Protein AF-A0A9E3Y3C5-F1 (afdb_monomer)

Solvent-accessible surface area (backbone atoms only — not comparable to full-atom values): 9220 Å² total; per-residue (Å²): 137,82,83,75,80,79,71,78,81,72,60,91,89,68,58,63,70,60,53,52,52,41,51,52,17,50,52,31,43,48,49,48,58,62,47,53,83,74,45,99,60,84,79,48,73,68,41,65,60,24,53,67,48,16,54,52,52,33,54,52,49,51,50,52,52,48,41,54,76,44,43,48,98,53,49,41,60,72,70,62,36,50,56,51,42,50,53,45,42,55,52,18,51,52,36,29,53,54,28,53,59,53,54,74,72,66,59,97,57,84,55,61,43,36,62,49,18,53,51,49,50,67,44,50,84,55,52,64,48,54,70,68,59,53,50,48,53,50,54,48,45,69,56,46,48,63,52,48,52,53,53,48,43,71,79,39,68,84,73,75,125

Radius of gyration: 19.32 Å; Cα contacts (8 Å, |Δi|>4): 92; chains: 1; bounding box: 44×46×49 Å

Secondary structure (DSSP, 8-state):
---------PPTT--HHHHHHHHHHHHHHHHHHHHTTT--S---HHHHHHTTHHHHHHHHHHHHHHHHHTTTTS---HHHHHHHHHHHHHHHHHHHHHHHHHHTTT-SS--HHHHHHHHHHHHGGGTTS-HHHHHHHHHHHHHHHHHHHHHHHHH-GGG--

Mean predicted aligned error: 8.59 Å

Nearest PDB structures (foldseek):
  8e0m-assembly4_K  TM=4.004E-01  e=8.425E+00  synthetic construct

Sequence (161 aa):
MAVRHLRPKIPTGRIVGIDMARTLALVGMMGTHLYRPLYDGEASLAHQLAAGRASALFAVLAGVSLAIITGGSRPVGGAELRARSVGIFVRSVLLYAIGVGLTHVGTPVAVVLQTYAVAMVLMIPFLGWRPRNLAILAGTWVVAGPLLTVWVSTWWPTWTV

Structure (mmCIF, N/CA/C/O backbone):
data_AF-A0A9E3Y3C5-F1
#
_entry.id   AF-A0A9E3Y3C5-F1
#
loop_
_atom_site.group_PDB
_atom_site.id
_atom_site.type_symbol
_atom_site.label_atom_id
_atom_site.label_alt_id
_atom_site.label_comp_id
_atom_site.label_asym_id
_atom_site.label_entity_id
_atom_site.label_seq_id
_atom_site.pdbx_PDB_ins_code
_atom_site.Cartn_x
_atom_site.Cartn_y
_atom_site.Cartn_z
_atom_site.occupancy
_atom_site.B_iso_or_equiv
_atom_site.auth_seq_id
_atom_site.auth_comp_id
_atom_site.auth_asym_id
_atom_site.auth_atom_id
_atom_site.pdbx_PDB_model_num
ATOM 1 N N . MET A 1 1 ? 26.568 -34.823 23.486 1.00 50.03 1 MET A N 1
ATOM 2 C CA . MET A 1 1 ? 26.590 -33.605 22.646 1.00 50.03 1 MET A CA 1
ATOM 3 C C . MET A 1 1 ? 25.184 -33.397 22.085 1.00 50.03 1 MET A C 1
ATOM 5 O O . MET A 1 1 ? 24.833 -34.004 21.087 1.00 50.03 1 MET A O 1
ATOM 9 N N . ALA A 1 2 ? 24.324 -32.673 22.807 1.00 58.41 2 ALA A N 1
ATOM 10 C CA . ALA A 1 2 ? 22.914 -32.513 22.445 1.00 58.41 2 ALA A CA 1
ATOM 11 C C . ALA A 1 2 ? 22.744 -31.289 21.537 1.00 58.41 2 ALA A C 1
ATOM 13 O O . ALA A 1 2 ? 22.978 -30.158 21.966 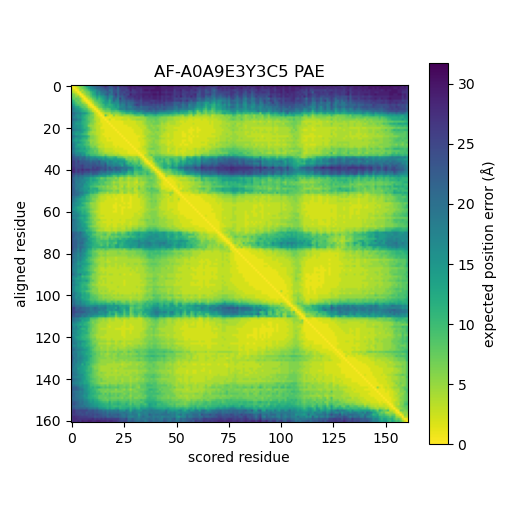1.00 58.41 2 ALA A O 1
ATOM 14 N N . VAL A 1 3 ? 22.346 -31.511 20.284 1.00 59.66 3 VAL A N 1
ATOM 15 C CA . VAL A 1 3 ? 21.994 -30.439 19.348 1.00 59.66 3 VAL A CA 1
ATOM 16 C C . VAL A 1 3 ? 20.689 -29.817 19.837 1.00 59.66 3 VAL A C 1
ATOM 18 O O . VAL A 1 3 ? 19.596 -30.321 19.591 1.00 59.66 3 VAL A O 1
ATOM 21 N N . ARG A 1 4 ? 20.793 -28.727 20.600 1.00 70.75 4 ARG A N 1
ATOM 22 C CA . ARG A 1 4 ? 19.638 -27.927 21.005 1.00 70.75 4 ARG A CA 1
ATOM 23 C C . ARG A 1 4 ? 19.065 -27.293 19.744 1.00 70.75 4 ARG A C 1
ATOM 25 O O . ARG A 1 4 ? 19.591 -26.296 19.259 1.00 70.75 4 ARG A O 1
ATOM 32 N N . HIS A 1 5 ? 18.003 -27.882 19.202 1.00 62.53 5 HIS A N 1
ATOM 33 C CA . HIS A 1 5 ? 17.223 -27.283 18.128 1.00 62.53 5 HIS A CA 1
ATOM 34 C C . HIS A 1 5 ? 16.707 -25.921 18.603 1.00 62.53 5 HIS A C 1
ATOM 36 O O . HIS A 1 5 ? 15.723 -25.830 19.340 1.00 62.53 5 HIS A O 1
ATOM 42 N N . LEU A 1 6 ? 17.400 -24.852 18.210 1.00 66.12 6 LEU A N 1
ATOM 43 C CA . LEU A 1 6 ? 16.954 -23.480 18.396 1.00 66.12 6 LEU A CA 1
ATOM 44 C C . LEU A 1 6 ? 15.763 -23.271 17.466 1.00 66.12 6 LEU A C 1
ATOM 46 O O . LEU A 1 6 ? 15.908 -22.802 16.341 1.00 66.12 6 LEU A O 1
ATOM 50 N N . ARG A 1 7 ? 14.570 -23.668 17.916 1.00 69.06 7 ARG A N 1
ATOM 51 C CA . ARG A 1 7 ? 13.340 -23.251 17.251 1.00 69.06 7 ARG A CA 1
ATOM 52 C C . ARG A 1 7 ? 13.285 -21.726 17.370 1.00 69.06 7 ARG A C 1
ATOM 54 O O . ARG A 1 7 ? 13.259 -21.230 18.501 1.00 69.06 7 ARG A O 1
ATOM 61 N N . PRO A 1 8 ? 13.310 -20.975 16.258 1.00 63.47 8 PRO A N 1
ATOM 62 C CA . PRO A 1 8 ? 13.200 -19.529 16.327 1.00 63.47 8 PRO A CA 1
ATOM 63 C C . PRO A 1 8 ? 11.894 -19.182 17.049 1.00 63.47 8 PRO A C 1
ATOM 65 O O . PRO A 1 8 ? 10.827 -19.676 16.679 1.00 63.47 8 PRO A O 1
ATOM 68 N N . LYS A 1 9 ? 11.972 -18.366 18.109 1.00 62.97 9 LYS A N 1
ATOM 69 C CA . LYS A 1 9 ? 10.779 -17.803 18.752 1.00 62.97 9 LYS A CA 1
ATOM 70 C C . LYS A 1 9 ? 10.120 -16.875 17.737 1.00 62.97 9 LYS A C 1
ATOM 72 O O . LYS A 1 9 ? 10.580 -15.757 17.528 1.00 62.97 9 LYS A O 1
ATOM 77 N N . ILE A 1 10 ? 9.072 -17.357 17.078 1.00 61.50 10 ILE A N 1
ATOM 78 C CA . ILE A 1 10 ? 8.229 -16.530 16.218 1.00 61.50 10 ILE A CA 1
ATOM 79 C C . ILE A 1 10 ? 7.501 -15.550 17.150 1.00 61.50 10 ILE A C 1
ATOM 81 O O . ILE A 1 10 ? 6.808 -16.013 18.059 1.00 61.50 10 ILE A O 1
ATOM 85 N N . PRO A 1 11 ? 7.668 -14.225 16.983 1.00 61.66 11 PRO A N 1
ATOM 86 C CA . PRO A 1 11 ? 6.942 -13.249 17.785 1.00 61.66 11 PRO A CA 1
ATOM 87 C C . PRO A 1 11 ? 5.437 -13.518 17.702 1.00 61.66 11 PRO A C 1
ATOM 89 O O . PRO A 1 11 ? 4.899 -13.740 16.613 1.00 61.66 11 PRO A O 1
ATOM 92 N N . THR A 1 12 ? 4.760 -13.518 18.847 1.00 59.28 12 THR A N 1
ATOM 93 C CA . THR A 1 12 ? 3.308 -13.692 18.932 1.00 59.28 12 THR A CA 1
ATOM 94 C C . THR A 1 12 ? 2.614 -12.631 18.073 1.00 59.28 12 THR A C 1
ATOM 96 O O . THR A 1 12 ? 2.820 -11.436 18.263 1.00 59.28 12 THR A O 1
ATOM 99 N N . GLY A 1 13 ? 1.839 -13.071 17.074 1.00 65.50 13 GLY A N 1
ATOM 100 C CA . GLY A 1 13 ? 1.156 -12.198 16.105 1.00 65.50 13 GLY A CA 1
ATOM 101 C C . GLY A 1 13 ? 1.759 -12.168 14.693 1.00 65.50 13 GLY A C 1
ATOM 102 O O . GLY A 1 13 ? 1.153 -11.591 13.792 1.00 65.50 13 GLY A O 1
ATOM 103 N N . ARG A 1 14 ? 2.911 -12.811 14.452 1.00 71.38 14 ARG A N 1
ATOM 104 C CA . ARG A 1 14 ? 3.506 -12.916 13.109 1.00 71.38 14 ARG A CA 1
ATOM 105 C C . ARG A 1 14 ? 2.956 -14.129 12.352 1.00 71.38 14 ARG A C 1
ATOM 107 O O . ARG A 1 14 ? 3.147 -15.268 12.773 1.00 71.38 14 ARG A O 1
ATOM 114 N N . ILE A 1 15 ? 2.317 -13.897 11.206 1.00 87.06 15 ILE A N 1
ATOM 115 C CA . ILE A 1 15 ? 1.788 -14.969 10.352 1.00 87.06 15 ILE A CA 1
ATOM 116 C C . ILE A 1 15 ? 2.834 -15.314 9.294 1.00 87.06 15 ILE A C 1
ATOM 118 O O . ILE A 1 15 ? 3.002 -14.595 8.309 1.00 87.06 15 ILE A O 1
ATOM 122 N N . VAL A 1 16 ? 3.525 -16.438 9.496 1.00 88.19 16 VAL A N 1
ATOM 123 C CA . VAL A 1 16 ? 4.620 -16.896 8.623 1.00 88.19 16 VAL A CA 1
ATOM 124 C C . VAL A 1 16 ? 4.180 -16.981 7.161 1.00 88.19 16 VAL A C 1
ATOM 126 O O . VAL A 1 16 ? 4.906 -16.518 6.289 1.00 88.19 16 VAL A O 1
ATOM 129 N N . GLY A 1 17 ? 2.973 -17.488 6.889 1.00 89.56 17 GLY A N 1
ATOM 130 C CA . GLY A 1 17 ? 2.455 -17.603 5.523 1.00 89.56 17 GLY A CA 1
ATOM 131 C C . GLY A 1 17 ? 2.359 -16.263 4.785 1.00 89.56 17 GLY A C 1
ATOM 132 O O . GLY A 1 17 ? 2.717 -16.187 3.613 1.00 89.56 17 GLY A O 1
ATOM 133 N N . ILE A 1 18 ? 1.961 -15.188 5.477 1.00 91.12 18 ILE A N 1
ATOM 134 C CA . ILE A 1 18 ? 1.874 -13.846 4.880 1.00 91.12 18 ILE A CA 1
ATOM 135 C C . ILE A 1 18 ? 3.266 -13.337 4.512 1.00 91.12 18 ILE A C 1
ATOM 137 O O . ILE A 1 18 ? 3.453 -12.749 3.447 1.00 91.12 18 ILE A O 1
ATOM 141 N N . ASP A 1 19 ? 4.248 -13.569 5.377 1.00 90.81 19 ASP A N 1
ATOM 142 C CA . ASP A 1 19 ? 5.611 -13.124 5.116 1.00 90.81 19 ASP A CA 1
ATOM 143 C C . ASP A 1 19 ? 6.267 -13.930 3.994 1.00 90.81 19 ASP A C 1
ATOM 145 O O . ASP A 1 19 ? 6.907 -13.328 3.137 1.00 90.81 19 ASP A O 1
ATOM 149 N N . MET A 1 20 ? 6.037 -15.247 3.934 1.00 93.06 20 MET A N 1
ATOM 150 C CA . MET A 1 20 ? 6.481 -16.087 2.815 1.00 93.06 20 MET A CA 1
ATOM 151 C C . MET A 1 20 ? 5.873 -15.619 1.488 1.00 93.06 20 MET A C 1
ATOM 153 O O . MET A 1 20 ? 6.584 -15.449 0.496 1.00 93.06 20 MET A O 1
ATOM 157 N N . ALA A 1 21 ? 4.572 -15.327 1.467 1.00 94.19 21 ALA A N 1
ATOM 158 C CA . ALA A 1 21 ? 3.907 -14.825 0.271 1.00 94.19 21 ALA A CA 1
ATOM 159 C C . ALA A 1 21 ? 4.420 -13.429 -0.139 1.00 94.19 21 ALA A C 1
ATOM 161 O O . ALA A 1 21 ? 4.634 -13.183 -1.325 1.00 94.19 21 ALA A O 1
ATOM 162 N N . ARG A 1 22 ? 4.715 -12.534 0.819 1.00 91.75 22 ARG A N 1
ATOM 163 C CA . ARG A 1 22 ? 5.351 -11.233 0.530 1.00 91.75 22 ARG A CA 1
ATOM 164 C C . ARG A 1 22 ? 6.764 -11.393 -0.024 1.00 91.75 22 ARG A C 1
ATOM 166 O O . ARG A 1 22 ? 7.122 -10.670 -0.950 1.00 91.75 22 ARG A O 1
ATOM 173 N N . THR A 1 23 ? 7.554 -12.329 0.503 1.00 92.00 23 THR A N 1
ATOM 174 C CA . THR A 1 23 ? 8.893 -12.605 -0.036 1.00 92.00 23 THR A CA 1
ATOM 175 C C . THR A 1 23 ? 8.824 -13.167 -1.451 1.00 92.00 23 THR A C 1
ATOM 177 O O . THR A 1 23 ? 9.570 -12.708 -2.308 1.00 92.00 23 THR A O 1
ATOM 180 N N . LEU A 1 24 ? 7.883 -14.076 -1.734 1.00 94.00 24 LEU A N 1
ATOM 181 C CA . LEU A 1 24 ? 7.661 -14.598 -3.085 1.00 94.00 24 LEU A CA 1
ATOM 182 C C . LEU A 1 24 ? 7.235 -13.491 -4.057 1.00 94.00 24 LEU A C 1
ATOM 184 O O . LEU A 1 24 ? 7.756 -13.407 -5.166 1.00 94.00 24 LEU A O 1
ATOM 188 N N . ALA A 1 25 ? 6.342 -12.598 -3.626 1.00 92.88 25 ALA A N 1
ATOM 189 C CA . ALA A 1 25 ? 5.933 -11.440 -4.412 1.00 92.88 25 ALA A CA 1
ATOM 190 C C . ALA A 1 25 ? 7.117 -10.505 -4.722 1.00 92.88 25 ALA A C 1
ATOM 192 O O . ALA A 1 25 ? 7.273 -10.057 -5.856 1.00 92.88 25 ALA A O 1
ATOM 193 N N . LEU A 1 26 ? 7.989 -10.252 -3.739 1.00 90.50 26 LEU A N 1
ATOM 194 C CA . LEU A 1 26 ? 9.194 -9.445 -3.933 1.00 90.50 26 LEU A CA 1
ATOM 195 C C . LEU A 1 26 ? 10.160 -10.096 -4.929 1.00 90.50 26 LEU A C 1
ATOM 197 O O . LEU A 1 26 ? 10.660 -9.406 -5.812 1.00 90.50 26 LEU A O 1
ATOM 201 N N . VAL A 1 27 ? 10.368 -11.413 -4.841 1.00 90.31 27 VAL A N 1
ATOM 202 C CA . VAL A 1 27 ? 11.170 -12.169 -5.816 1.00 90.31 27 VAL A CA 1
ATOM 203 C C . VAL A 1 27 ? 10.580 -12.042 -7.224 1.00 90.31 27 VAL A C 1
ATOM 205 O O . VAL A 1 27 ? 11.325 -11.783 -8.164 1.00 90.31 27 VAL A O 1
ATOM 208 N N . GLY A 1 28 ? 9.256 -12.140 -7.374 1.00 89.00 28 GLY A N 1
ATOM 209 C CA . GLY A 1 28 ? 8.580 -11.933 -8.659 1.00 89.00 28 GLY A CA 1
ATOM 210 C C . GLY A 1 28 ? 8.799 -10.529 -9.235 1.00 89.00 28 GLY A C 1
ATOM 211 O O . GLY A 1 28 ? 9.152 -10.400 -10.405 1.00 89.00 28 GLY A O 1
ATOM 212 N N . MET A 1 29 ? 8.663 -9.483 -8.410 1.00 89.81 29 MET A N 1
ATOM 213 C CA . MET A 1 29 ? 8.925 -8.094 -8.819 1.00 89.81 29 MET A CA 1
ATOM 214 C C . MET A 1 29 ? 10.391 -7.870 -9.215 1.00 89.81 29 MET A C 1
ATOM 216 O O . MET A 1 29 ? 10.671 -7.232 -10.229 1.00 89.81 29 MET A O 1
ATOM 220 N N . MET A 1 30 ? 11.335 -8.419 -8.443 1.00 85.38 30 MET A N 1
ATOM 221 C CA . MET A 1 30 ? 12.758 -8.382 -8.791 1.00 85.38 30 MET A CA 1
ATOM 222 C C . MET A 1 30 ? 13.008 -9.095 -10.118 1.00 85.38 30 MET A C 1
ATOM 224 O O . MET A 1 30 ? 13.667 -8.535 -10.985 1.00 85.38 30 MET A O 1
ATOM 228 N N . GLY A 1 31 ? 12.410 -10.269 -10.328 1.00 84.81 31 GLY A N 1
ATOM 229 C CA . GLY A 1 31 ? 12.484 -10.988 -11.596 1.00 84.81 31 GLY A CA 1
ATOM 230 C C . GLY A 1 31 ? 12.008 -10.139 -12.775 1.00 84.81 31 GLY A C 1
ATOM 231 O O . GLY A 1 31 ? 12.709 -10.038 -13.776 1.00 84.81 31 GLY A O 1
ATOM 232 N N . THR A 1 32 ? 10.868 -9.452 -12.657 1.00 83.06 32 THR A N 1
ATOM 233 C CA . THR A 1 32 ? 10.349 -8.627 -13.759 1.00 83.06 32 THR A CA 1
ATOM 234 C C . THR A 1 32 ? 11.198 -7.395 -14.066 1.00 83.06 32 THR A C 1
ATOM 236 O O . THR A 1 32 ? 11.277 -7.002 -15.228 1.00 83.06 32 THR A O 1
ATOM 239 N N . HIS A 1 33 ? 11.845 -6.801 -13.059 1.00 78.94 33 HIS A N 1
ATOM 240 C CA . HIS A 1 33 ? 12.672 -5.603 -13.235 1.00 78.94 33 HIS A CA 1
ATOM 241 C C . HIS A 1 33 ? 14.130 -5.896 -13.590 1.00 78.94 33 HIS A C 1
ATOM 243 O O . HIS A 1 33 ? 14.742 -5.095 -14.285 1.00 78.94 33 HIS A O 1
ATOM 249 N N . LEU A 1 34 ? 14.689 -7.016 -13.130 1.00 78.69 34 LEU A N 1
ATOM 250 C CA . LEU A 1 34 ? 16.070 -7.404 -13.419 1.00 78.69 34 LEU A CA 1
ATOM 251 C C . LEU A 1 34 ? 16.192 -8.155 -14.745 1.00 78.69 34 LEU A C 1
ATOM 253 O O . LEU A 1 34 ? 17.211 -8.035 -15.411 1.00 78.69 34 LEU A O 1
ATOM 257 N N . TYR A 1 35 ? 15.169 -8.919 -15.140 1.00 71.00 35 TYR A N 1
ATOM 258 C CA . TYR A 1 35 ? 15.223 -9.720 -16.364 1.00 71.00 35 TYR A CA 1
ATOM 259 C C . TYR A 1 35 ? 14.969 -8.893 -17.631 1.00 71.00 35 TYR A C 1
ATOM 261 O O . TYR A 1 35 ? 15.591 -9.147 -18.657 1.00 71.00 35 TYR A O 1
ATOM 269 N N . ARG A 1 36 ? 14.097 -7.875 -17.565 1.00 63.97 36 ARG A N 1
ATOM 270 C CA . ARG A 1 36 ? 13.746 -7.039 -18.727 1.00 63.97 36 ARG A CA 1
ATOM 271 C C . ARG A 1 36 ? 14.942 -6.271 -19.321 1.00 63.97 36 ARG A C 1
ATOM 273 O O . ARG A 1 36 ? 15.045 -6.253 -20.536 1.00 63.97 36 ARG A O 1
ATOM 280 N N . PRO A 1 37 ? 15.873 -5.706 -18.528 1.00 59.41 37 PRO A N 1
ATOM 281 C CA . PRO A 1 37 ? 17.094 -5.101 -19.066 1.00 59.41 37 PRO A CA 1
ATOM 282 C C . PRO A 1 37 ? 18.101 -6.096 -19.666 1.00 59.41 37 PRO A C 1
ATOM 284 O O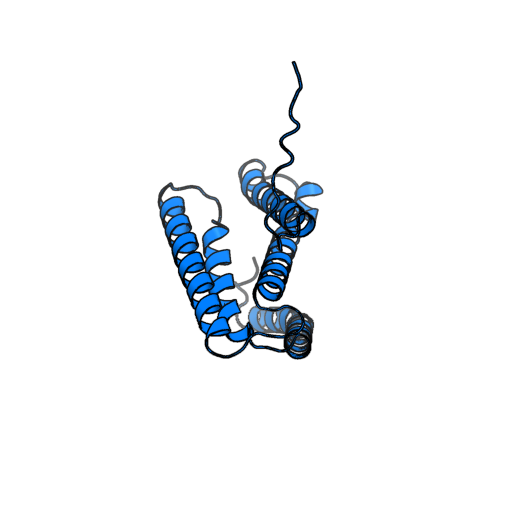 . PRO A 1 37 ? 19.057 -5.663 -20.297 1.00 59.41 37 PRO A O 1
ATOM 287 N N . LEU A 1 38 ? 17.952 -7.406 -19.417 1.00 59.81 38 LEU A N 1
ATOM 288 C CA . LEU A 1 38 ? 18.925 -8.432 -19.821 1.00 59.81 38 LEU A CA 1
ATOM 289 C C . LEU A 1 38 ? 18.545 -9.161 -21.119 1.00 59.81 38 LEU A C 1
ATOM 291 O O . LEU A 1 38 ? 19.415 -9.766 -21.740 1.00 59.81 38 LEU A O 1
ATOM 295 N N . TYR A 1 39 ? 17.272 -9.128 -21.519 1.00 61.31 39 TYR A N 1
ATOM 296 C CA . TYR A 1 39 ? 16.764 -9.783 -22.724 1.00 61.31 39 TYR A CA 1
ATOM 297 C C . TYR A 1 39 ? 15.733 -8.876 -23.417 1.00 61.31 39 TYR A C 1
ATOM 299 O O . TYR A 1 39 ? 14.594 -8.792 -22.967 1.00 61.31 39 TYR A O 1
ATOM 307 N N . ASP A 1 40 ? 16.105 -8.267 -24.549 1.00 63.47 40 ASP A N 1
ATOM 308 C CA . ASP A 1 40 ? 15.202 -7.522 -25.458 1.00 63.47 40 ASP A CA 1
ATOM 309 C C . ASP A 1 40 ? 14.289 -8.451 -26.308 1.00 63.47 40 ASP A C 1
ATOM 311 O O . ASP A 1 40 ? 13.705 -8.034 -27.307 1.00 63.47 40 ASP A O 1
ATOM 315 N N . GLY A 1 41 ? 14.176 -9.734 -25.940 1.00 63.00 41 GLY A N 1
ATOM 316 C CA . GLY A 1 41 ? 13.367 -10.752 -26.626 1.00 63.00 41 GLY A CA 1
ATOM 317 C C . GLY A 1 41 ? 12.022 -11.057 -25.947 1.00 63.00 41 GLY A C 1
ATOM 318 O O . GLY A 1 41 ? 11.696 -10.505 -24.898 1.00 63.00 41 GLY A O 1
ATOM 319 N N . GLU A 1 42 ? 11.252 -11.970 -26.554 1.00 61.56 42 GLU A N 1
ATOM 320 C CA . GLU A 1 42 ? 9.927 -12.453 -26.115 1.00 61.56 42 GLU A CA 1
ATOM 321 C C . GLU A 1 42 ? 9.798 -12.625 -24.586 1.00 61.56 42 GLU A C 1
ATOM 323 O O . GLU A 1 42 ? 10.614 -13.280 -23.929 1.00 61.56 42 GLU A O 1
ATOM 328 N N . ALA A 1 43 ? 8.726 -12.072 -24.007 1.00 66.06 43 ALA A N 1
ATOM 329 C CA . ALA A 1 43 ? 8.463 -12.165 -22.576 1.00 66.06 43 ALA A CA 1
ATOM 330 C C . ALA A 1 43 ? 8.243 -13.628 -22.158 1.00 66.06 43 ALA A C 1
ATOM 332 O O . ALA A 1 43 ? 7.233 -14.239 -22.514 1.00 66.06 43 ALA A O 1
ATOM 333 N N . SER A 1 44 ? 9.158 -14.177 -21.351 1.00 77.06 44 SER A N 1
ATOM 334 C CA . SER A 1 44 ? 9.029 -15.536 -20.815 1.00 77.06 44 SER A CA 1
ATOM 335 C C . SER A 1 44 ? 7.694 -15.731 -20.081 1.00 77.06 44 SER A C 1
ATOM 337 O O . SER A 1 44 ? 7.161 -14.794 -19.482 1.00 77.06 44 SER A O 1
ATOM 339 N N . LEU A 1 45 ? 7.163 -16.960 -20.056 1.00 77.06 45 LEU A N 1
ATOM 340 C CA . LEU A 1 45 ? 5.943 -17.281 -19.295 1.00 77.06 45 LEU A CA 1
ATOM 341 C C . LEU A 1 45 ? 6.036 -16.825 -17.830 1.00 77.06 45 LEU A C 1
ATOM 343 O O . LEU A 1 45 ? 5.066 -16.320 -17.269 1.00 77.06 45 LEU A O 1
ATOM 347 N N .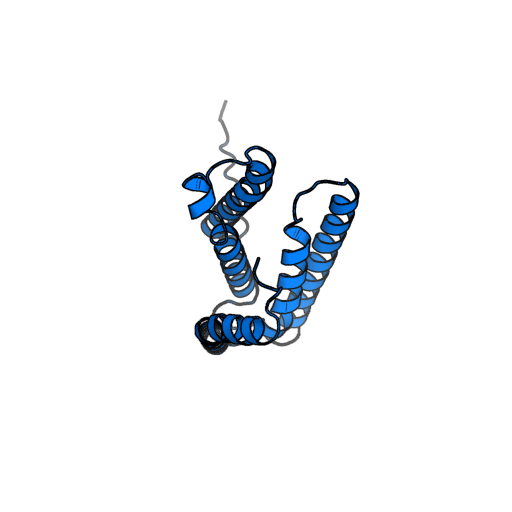 ALA A 1 46 ? 7.219 -16.940 -17.220 1.00 76.06 46 ALA A N 1
ATOM 348 C CA . ALA A 1 46 ? 7.467 -16.453 -15.867 1.00 76.06 46 ALA A CA 1
ATOM 349 C C . ALA A 1 46 ? 7.311 -14.926 -15.759 1.00 76.06 46 ALA A C 1
ATOM 351 O O . ALA A 1 46 ? 6.689 -14.444 -14.812 1.00 76.06 46 ALA A O 1
ATOM 352 N N . HIS A 1 47 ? 7.814 -14.166 -16.739 1.00 80.06 47 HIS A N 1
ATOM 353 C CA . HIS A 1 47 ? 7.611 -12.720 -16.806 1.00 80.06 47 HIS A CA 1
ATOM 354 C C . HIS A 1 47 ? 6.131 -12.375 -16.995 1.00 80.06 47 HIS A C 1
ATOM 356 O O . HIS A 1 47 ? 5.607 -11.560 -16.247 1.00 80.06 47 HIS A O 1
ATOM 362 N N . GLN A 1 48 ? 5.430 -13.033 -17.923 1.00 78.88 48 GLN A N 1
ATOM 363 C CA . GLN A 1 48 ? 4.003 -12.789 -18.171 1.00 78.88 48 GLN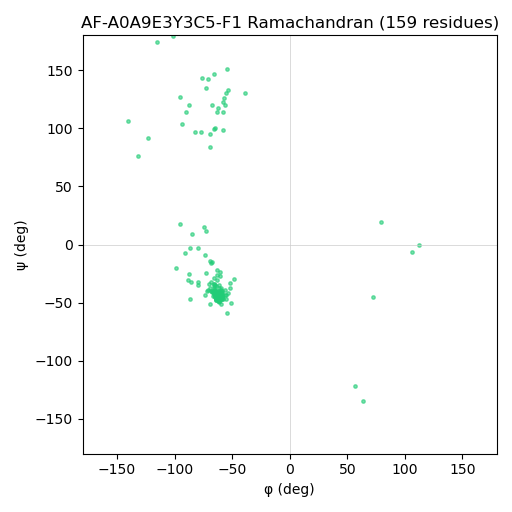 A CA 1
ATOM 364 C C . GLN A 1 48 ? 3.132 -13.090 -16.947 1.00 78.88 48 GLN A C 1
ATOM 366 O O . GLN A 1 48 ? 2.137 -12.407 -16.702 1.00 78.88 48 GLN A O 1
ATOM 371 N N . LEU A 1 49 ? 3.495 -14.108 -16.164 1.00 80.75 49 LEU A N 1
ATOM 372 C CA . LEU A 1 49 ? 2.799 -14.446 -14.928 1.00 80.75 49 LEU A CA 1
ATOM 373 C C . LEU A 1 49 ? 3.107 -13.450 -13.808 1.00 80.75 49 LEU A C 1
ATOM 375 O O . LEU A 1 49 ? 2.181 -13.028 -13.121 1.00 80.75 49 LEU A O 1
ATOM 379 N N . ALA A 1 50 ? 4.368 -13.054 -13.631 1.00 83.38 50 ALA A N 1
ATOM 380 C CA . ALA A 1 50 ? 4.789 -12.182 -12.536 1.00 83.38 50 ALA A CA 1
ATOM 381 C C . ALA A 1 50 ? 4.493 -10.693 -12.783 1.00 83.38 50 ALA A C 1
ATOM 383 O O . ALA A 1 50 ? 4.209 -9.965 -11.825 1.00 83.38 50 ALA A O 1
ATOM 384 N N . ALA A 1 51 ? 4.532 -10.242 -14.040 1.00 82.25 51 ALA A N 1
ATOM 385 C CA . ALA A 1 51 ? 4.316 -8.852 -14.422 1.00 82.25 51 ALA A CA 1
ATOM 386 C C . ALA A 1 51 ? 2.944 -8.374 -13.936 1.00 82.25 51 ALA A C 1
ATOM 388 O O . ALA A 1 51 ? 1.910 -8.987 -14.202 1.00 82.25 51 ALA A O 1
ATOM 389 N N . GLY A 1 52 ? 2.943 -7.306 -13.137 1.00 81.50 52 GLY A N 1
ATOM 390 C CA . GLY A 1 52 ? 1.749 -6.758 -12.488 1.00 81.50 52 GLY A CA 1
ATOM 391 C C . GLY A 1 52 ? 1.199 -7.612 -11.335 1.00 81.50 52 GLY A C 1
ATOM 392 O O . GLY A 1 52 ? 0.929 -7.076 -10.260 1.00 81.50 52 GLY A O 1
ATOM 393 N N . ARG A 1 53 ? 1.088 -8.939 -11.494 1.00 90.44 53 ARG A N 1
ATOM 394 C CA . ARG A 1 53 ? 0.496 -9.834 -10.480 1.00 90.44 53 ARG A CA 1
ATOM 395 C C . ARG A 1 53 ? 1.319 -9.903 -9.195 1.00 90.44 53 ARG A C 1
ATOM 397 O O . ARG A 1 53 ? 0.745 -9.902 -8.108 1.00 90.44 53 ARG A O 1
ATOM 404 N N . ALA A 1 54 ? 2.649 -9.925 -9.300 1.00 90.31 54 ALA A N 1
ATOM 405 C CA . ALA A 1 54 ? 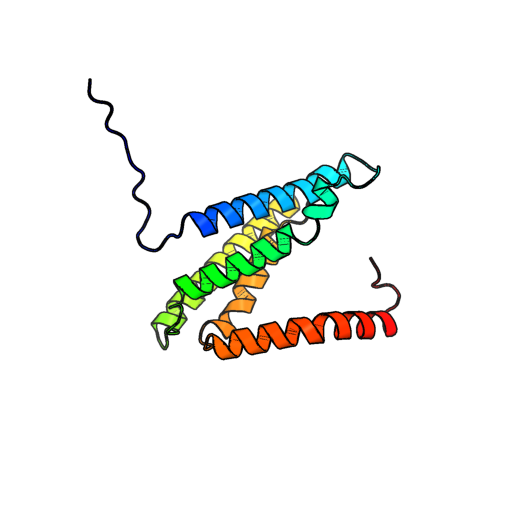3.529 -9.939 -8.133 1.00 90.31 54 ALA A CA 1
ATOM 406 C C . ALA A 1 54 ? 3.387 -8.651 -7.299 1.00 90.31 54 ALA A C 1
ATOM 408 O O . ALA A 1 54 ? 3.303 -8.712 -6.073 1.00 90.31 54 ALA A O 1
ATOM 409 N N . SER A 1 55 ? 3.269 -7.495 -7.961 1.00 89.50 55 SER A N 1
ATOM 410 C CA . SER A 1 55 ? 3.031 -6.210 -7.291 1.00 89.50 55 SER A CA 1
ATOM 411 C C . SER A 1 55 ? 1.650 -6.156 -6.630 1.00 89.50 55 SER A C 1
ATOM 413 O O . SER A 1 55 ? 1.541 -5.800 -5.455 1.00 89.50 55 SER A O 1
ATOM 415 N N . ALA A 1 56 ? 0.605 -6.612 -7.332 1.00 91.31 56 ALA A N 1
ATOM 416 C CA . ALA A 1 56 ? -0.745 -6.692 -6.779 1.00 91.31 56 ALA A CA 1
ATOM 417 C C . ALA A 1 56 ? -0.801 -7.590 -5.529 1.00 91.31 56 ALA A C 1
ATOM 419 O O . ALA A 1 56 ? -1.354 -7.189 -4.504 1.00 91.31 56 ALA A O 1
ATOM 420 N N . LEU A 1 57 ? -0.167 -8.769 -5.573 1.00 92.88 57 LEU A N 1
ATOM 421 C CA . LEU A 1 57 ? -0.071 -9.669 -4.423 1.00 92.88 57 LEU A CA 1
ATOM 422 C C . LEU A 1 57 ? 0.638 -8.995 -3.241 1.00 92.88 57 LEU A C 1
ATOM 424 O O . LEU A 1 57 ? 0.145 -9.046 -2.114 1.00 92.88 57 LEU A O 1
ATOM 428 N N . PHE A 1 58 ? 1.774 -8.340 -3.489 1.00 93.38 58 PHE A N 1
ATOM 429 C CA . PHE A 1 58 ? 2.515 -7.626 -2.451 1.00 93.38 58 PHE A CA 1
ATOM 430 C C . PHE A 1 58 ? 1.664 -6.530 -1.793 1.00 93.38 58 PHE A C 1
ATOM 432 O O . PHE A 1 58 ? 1.604 -6.463 -0.564 1.00 93.38 58 PHE A O 1
ATOM 439 N N . ALA A 1 59 ? 0.972 -5.714 -2.594 1.00 92.12 59 ALA A N 1
ATOM 440 C CA . ALA A 1 59 ? 0.122 -4.626 -2.118 1.00 92.12 59 ALA A CA 1
ATOM 441 C C . ALA A 1 59 ? -1.059 -5.135 -1.273 1.00 92.12 59 ALA A C 1
ATOM 443 O O . ALA A 1 59 ? -1.304 -4.627 -0.176 1.00 92.12 59 ALA A O 1
ATOM 444 N N . VAL A 1 60 ? -1.745 -6.189 -1.728 1.00 93.06 60 VAL A N 1
ATOM 445 C CA . VAL A 1 60 ? -2.846 -6.813 -0.977 1.00 93.06 60 VAL A CA 1
ATOM 446 C C . VAL A 1 60 ? -2.344 -7.370 0.353 1.00 93.06 60 VAL A C 1
ATOM 448 O O . VAL A 1 60 ? -2.922 -7.090 1.403 1.00 93.06 60 VAL A O 1
ATOM 451 N N . LEU A 1 61 ? -1.236 -8.117 0.343 1.00 94.06 61 LEU A N 1
ATOM 452 C CA . LEU A 1 61 ? -0.675 -8.694 1.563 1.00 94.06 61 LEU A CA 1
ATOM 453 C C . LEU A 1 61 ? -0.174 -7.629 2.531 1.00 94.06 61 LEU A C 1
ATOM 455 O O . LEU A 1 61 ? -0.300 -7.813 3.741 1.00 94.06 61 LEU A O 1
ATOM 459 N N . ALA A 1 62 ? 0.388 -6.527 2.037 1.00 91.19 62 ALA A N 1
ATOM 460 C CA . ALA A 1 62 ? 0.742 -5.393 2.876 1.00 91.19 62 ALA A CA 1
ATOM 461 C C . ALA A 1 62 ? -0.488 -4.829 3.592 1.00 91.19 62 ALA A C 1
ATOM 463 O O . ALA A 1 62 ? -0.452 -4.658 4.812 1.00 91.19 62 ALA A O 1
ATOM 464 N N . GLY A 1 63 ? -1.589 -4.630 2.863 1.00 90.38 63 GLY A N 1
ATOM 465 C CA . GLY A 1 63 ? -2.828 -4.130 3.442 1.00 90.38 63 GLY A CA 1
ATOM 466 C C . GLY A 1 63 ? -3.447 -5.080 4.465 1.00 90.38 63 GLY A C 1
ATOM 467 O O . GLY A 1 63 ? -3.807 -4.655 5.561 1.00 90.38 63 GLY A O 1
ATOM 468 N N . VAL A 1 64 ? -3.485 -6.381 4.164 1.00 90.56 64 VAL A N 1
ATOM 469 C CA . VAL A 1 64 ? -3.944 -7.418 5.104 1.00 90.56 64 VAL A CA 1
ATOM 470 C C . VAL A 1 64 ? -3.071 -7.452 6.359 1.00 90.56 64 VAL A C 1
ATOM 472 O O . VAL A 1 64 ? -3.586 -7.510 7.473 1.00 90.56 64 VAL A O 1
ATOM 475 N N . SER A 1 65 ? -1.748 -7.369 6.199 1.00 88.56 65 SER A N 1
ATOM 476 C CA . SER A 1 65 ? -0.814 -7.338 7.333 1.00 88.56 65 SER A CA 1
ATOM 477 C C . SER A 1 65 ? -1.077 -6.136 8.226 1.00 88.56 65 SER A C 1
ATOM 479 O O . SER A 1 65 ? -1.096 -6.268 9.448 1.00 88.56 65 SER A O 1
ATOM 481 N N . LEU A 1 66 ? -1.308 -4.975 7.613 1.00 89.00 66 LEU A N 1
ATOM 482 C CA . LEU A 1 66 ? -1.614 -3.755 8.334 1.00 89.00 66 LEU A CA 1
ATOM 483 C C . LEU A 1 66 ? -2.934 -3.88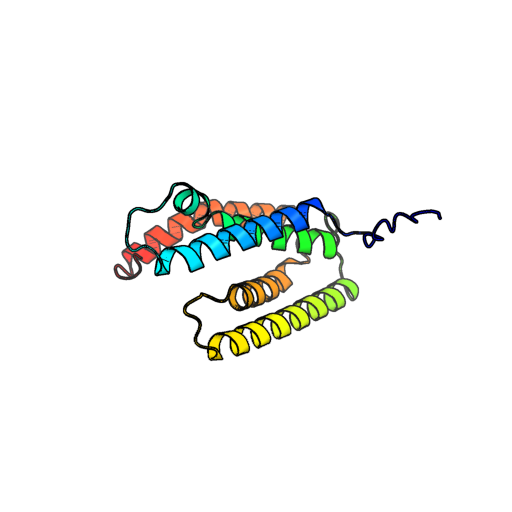4 9.088 1.00 89.00 66 LEU A C 1
ATOM 485 O O . LEU A 1 66 ? -2.949 -3.636 10.285 1.00 89.00 66 LEU A O 1
ATOM 489 N N . ALA A 1 67 ? -3.990 -4.371 8.432 1.00 88.12 67 ALA A N 1
ATOM 490 C CA . ALA A 1 67 ? -5.294 -4.581 9.049 1.00 88.12 67 ALA A CA 1
ATOM 491 C C . ALA A 1 67 ? -5.211 -5.501 10.276 1.00 88.12 67 ALA A C 1
ATOM 493 O O . ALA A 1 67 ? -5.791 -5.191 11.312 1.00 88.12 67 ALA A O 1
ATOM 494 N N . ILE A 1 68 ? -4.450 -6.598 10.196 1.00 87.06 68 ILE A N 1
ATOM 495 C CA . ILE A 1 68 ? -4.236 -7.515 11.327 1.00 87.06 68 ILE A CA 1
ATOM 496 C C . ILE A 1 68 ? -3.501 -6.803 12.470 1.00 87.06 68 ILE A C 1
ATOM 498 O O . ILE A 1 68 ? -3.937 -6.871 13.619 1.00 87.06 68 ILE A O 1
ATOM 502 N N . ILE A 1 69 ? -2.429 -6.067 12.157 1.00 84.00 69 ILE A N 1
ATOM 503 C CA . ILE A 1 69 ? -1.644 -5.310 13.144 1.00 84.00 69 ILE A CA 1
ATOM 504 C C . ILE A 1 69 ? -2.468 -4.170 13.762 1.00 84.00 69 ILE A C 1
ATOM 506 O O . ILE A 1 69 ? -2.242 -3.827 14.919 1.00 84.00 69 ILE A O 1
ATOM 510 N N . THR A 1 70 ? -3.443 -3.604 13.042 1.00 82.00 70 THR A N 1
ATOM 511 C CA . THR A 1 70 ? -4.289 -2.493 13.504 1.00 82.00 70 THR A CA 1
ATOM 512 C C . THR A 1 70 ? -5.636 -2.916 14.106 1.00 82.00 70 THR A C 1
ATOM 514 O O . THR A 1 70 ? -6.498 -2.068 14.310 1.00 82.00 70 THR A O 1
ATOM 517 N N . GLY A 1 71 ? -5.802 -4.183 14.505 1.00 78.19 71 GLY A N 1
ATOM 518 C CA . GLY A 1 71 ? -6.971 -4.659 15.273 1.00 78.19 71 GLY A CA 1
ATOM 519 C C . GLY A 1 71 ? -7.904 -5.614 14.521 1.00 78.19 71 GLY A C 1
ATOM 520 O O . GLY A 1 71 ? -8.880 -6.109 15.088 1.00 78.19 71 GLY A O 1
ATOM 521 N N . GLY A 1 72 ? -7.600 -5.924 13.261 1.00 82.19 72 GLY A N 1
ATOM 522 C CA . GLY A 1 72 ? -8.322 -6.896 12.445 1.00 82.19 72 GLY A CA 1
ATOM 523 C C . GLY A 1 72 ? -9.808 -6.563 12.332 1.00 82.19 72 GLY A C 1
ATOM 524 O O . GLY A 1 72 ? -10.194 -5.488 11.880 1.00 82.19 72 GLY A O 1
ATOM 525 N N . SER A 1 73 ? -10.659 -7.496 12.762 1.00 78.94 73 SER A N 1
ATOM 526 C CA . SER A 1 73 ? -12.121 -7.373 12.692 1.00 78.94 73 SER A CA 1
ATOM 527 C C . SER A 1 73 ? -12.703 -6.300 13.623 1.00 78.94 73 SER A C 1
ATOM 529 O O . SER A 1 73 ? -13.864 -5.923 13.462 1.00 78.94 73 SER A O 1
ATOM 531 N N . ARG A 1 74 ? -11.930 -5.825 14.609 1.00 80.44 74 ARG A N 1
ATOM 532 C CA . ARG A 1 74 ? -12.330 -4.789 15.570 1.00 80.44 74 ARG A CA 1
ATOM 533 C C . ARG A 1 74 ? -11.327 -3.630 15.492 1.00 80.44 74 ARG A C 1
ATOM 535 O O . ARG A 1 74 ? -10.307 -3.685 16.177 1.00 80.44 74 ARG A O 1
ATOM 542 N N . PRO A 1 75 ? -11.588 -2.604 14.656 1.00 76.69 75 PRO A N 1
ATOM 543 C CA . PRO A 1 75 ? -10.668 -1.483 14.480 1.00 76.69 75 PRO A CA 1
ATOM 544 C C . PRO A 1 75 ? -10.349 -0.824 15.823 1.00 76.69 75 PRO A C 1
ATOM 546 O O . PRO A 1 75 ? -11.265 -0.515 16.590 1.00 76.69 75 PRO A O 1
ATOM 549 N N . VAL A 1 76 ? -9.063 -0.613 16.110 1.00 78.25 76 VAL A N 1
ATOM 550 C CA . VAL A 1 76 ? -8.660 0.126 17.313 1.00 78.25 76 VAL A CA 1
ATOM 551 C C . VAL A 1 76 ? -8.995 1.609 17.154 1.00 78.25 76 VAL A C 1
ATOM 553 O O . VAL A 1 76 ? -8.872 2.172 16.067 1.00 78.25 76 VAL A O 1
ATOM 556 N N . GLY A 1 77 ? -9.430 2.246 18.240 1.00 83.44 77 GLY A N 1
ATOM 557 C CA . GLY A 1 77 ? -9.781 3.666 18.276 1.00 83.44 77 GLY A CA 1
ATOM 558 C C . GLY A 1 77 ? -8.865 4.480 19.192 1.00 83.44 77 GLY A C 1
ATOM 559 O O . GLY A 1 77 ? -8.026 3.942 19.913 1.00 83.44 77 GLY A O 1
ATOM 560 N N . GLY A 1 78 ? -9.042 5.802 19.180 1.00 86.44 78 GLY A N 1
ATOM 561 C CA . GLY A 1 78 ? -8.429 6.703 20.159 1.00 86.44 78 GLY A CA 1
ATOM 562 C C . GLY A 1 78 ? -6.896 6.732 20.129 1.00 86.44 78 GLY A C 1
ATOM 563 O O . GLY A 1 78 ? -6.279 6.863 19.070 1.00 86.44 78 GLY A O 1
ATOM 564 N N . ALA A 1 79 ? -6.280 6.663 21.311 1.00 88.12 79 ALA A N 1
ATOM 565 C CA . ALA A 1 79 ? -4.832 6.795 21.479 1.00 88.12 79 ALA A CA 1
ATOM 566 C C . ALA A 1 79 ? -4.041 5.652 20.820 1.00 88.12 79 ALA A C 1
ATOM 568 O O . ALA A 1 79 ? -2.973 5.892 20.257 1.00 88.12 79 ALA A O 1
ATOM 569 N N . GLU A 1 80 ? -4.580 4.431 20.826 1.00 86.81 80 GLU A N 1
ATOM 570 C CA . GLU A 1 80 ? -3.913 3.266 20.237 1.00 86.81 80 GLU A CA 1
ATOM 571 C C . GLU A 1 80 ? -3.836 3.365 18.708 1.00 86.81 80 GLU A C 1
ATOM 573 O O . GLU A 1 80 ? -2.793 3.080 18.117 1.00 86.81 80 GLU A O 1
ATOM 578 N N . LEU A 1 81 ? -4.903 3.856 18.065 1.00 88.12 81 LEU A N 1
ATOM 579 C CA . LEU A 1 81 ? -4.897 4.132 16.629 1.00 88.12 81 LEU A CA 1
ATOM 580 C C . LEU A 1 81 ? -3.832 5.173 16.274 1.00 88.12 81 LEU A C 1
ATOM 582 O O . LEU A 1 81 ? -3.059 4.964 15.346 1.00 88.12 81 LEU A O 1
ATOM 586 N N . ARG A 1 82 ? -3.742 6.264 17.047 1.00 89.88 82 ARG A N 1
ATOM 587 C CA . ARG A 1 82 ? -2.731 7.313 16.836 1.00 89.88 82 ARG A CA 1
ATOM 588 C C . ARG A 1 82 ? -1.311 6.770 16.971 1.00 89.88 82 ARG A C 1
ATOM 590 O O . ARG A 1 82 ? -0.493 7.024 16.092 1.00 89.88 82 ARG A O 1
ATOM 597 N N . ALA A 1 83 ? -1.027 5.995 18.017 1.00 90.44 83 ALA A N 1
ATOM 598 C CA . ALA A 1 83 ? 0.288 5.390 18.220 1.00 90.44 83 ALA A CA 1
ATOM 599 C C . ALA A 1 83 ? 0.693 4.485 17.043 1.00 90.44 83 ALA A C 1
ATOM 601 O O . ALA A 1 83 ? 1.812 4.585 16.535 1.00 90.44 83 ALA A O 1
ATOM 602 N N . ARG A 1 84 ? -0.232 3.649 16.551 1.00 90.69 84 ARG A N 1
ATOM 603 C CA . ARG A 1 84 ? 0.015 2.785 15.385 1.00 90.69 84 ARG A CA 1
ATOM 604 C C . ARG A 1 84 ? 0.212 3.599 14.105 1.00 90.69 84 ARG A C 1
ATOM 606 O O . ARG A 1 84 ? 1.158 3.325 13.370 1.00 90.69 84 ARG A O 1
ATOM 613 N N . SER A 1 85 ? -0.606 4.626 13.870 1.00 92.19 85 SER A N 1
ATOM 614 C CA . SER A 1 85 ? -0.466 5.536 12.725 1.00 92.19 85 SER A CA 1
ATOM 615 C C . SER A 1 85 ? 0.888 6.241 12.702 1.00 92.19 85 SER A C 1
ATOM 617 O O . SER A 1 85 ? 1.520 6.302 11.651 1.00 92.19 85 SER A O 1
ATOM 619 N N . VAL A 1 86 ? 1.374 6.719 13.853 1.00 94.81 86 VAL A N 1
ATOM 620 C CA . VAL A 1 86 ? 2.707 7.332 13.966 1.00 94.81 86 VAL A CA 1
ATOM 621 C C . VAL A 1 86 ? 3.799 6.314 13.644 1.00 94.81 86 VAL A C 1
ATOM 623 O O . VAL A 1 86 ? 4.695 6.614 12.860 1.00 94.81 86 VAL A O 1
ATOM 626 N N . GLY A 1 87 ? 3.708 5.090 14.174 1.00 93.56 87 GLY A N 1
ATOM 627 C CA . GLY A 1 87 ? 4.668 4.029 13.854 1.00 93.56 87 GLY A CA 1
ATOM 628 C C . GLY A 1 87 ? 4.715 3.696 12.357 1.00 93.56 87 GLY A C 1
ATOM 629 O O . GLY A 1 87 ? 5.795 3.535 11.787 1.00 93.56 87 GLY A O 1
ATOM 630 N N . ILE A 1 88 ? 3.553 3.647 11.700 1.00 93.44 88 ILE A N 1
ATOM 631 C CA . ILE A 1 88 ? 3.441 3.435 10.249 1.00 93.44 88 ILE A CA 1
ATOM 632 C C . ILE A 1 88 ? 4.052 4.610 9.489 1.00 93.44 88 ILE A C 1
ATOM 634 O O . ILE A 1 88 ? 4.833 4.392 8.564 1.00 93.44 88 ILE A O 1
ATOM 638 N N . PHE A 1 89 ? 3.749 5.842 9.892 1.00 96.69 89 PHE A N 1
ATOM 639 C CA . PHE A 1 89 ? 4.298 7.042 9.272 1.00 96.69 89 PHE A CA 1
ATOM 640 C C . PHE A 1 89 ? 5.827 7.073 9.356 1.00 96.69 89 PHE A C 1
ATOM 642 O O . PHE A 1 89 ? 6.491 7.182 8.329 1.00 96.69 89 PHE A O 1
ATOM 649 N N . VAL A 1 90 ? 6.397 6.873 10.549 1.00 97.25 90 VAL A N 1
ATOM 650 C CA . VAL A 1 90 ? 7.854 6.826 10.754 1.00 97.25 90 VAL A CA 1
ATOM 651 C C . VAL A 1 90 ? 8.488 5.741 9.889 1.00 97.25 90 VAL A C 1
ATOM 653 O O . VAL A 1 90 ? 9.463 5.997 9.186 1.00 97.25 90 VAL A O 1
ATOM 656 N N . ARG A 1 91 ? 7.910 4.535 9.875 1.00 95.25 91 ARG A N 1
ATOM 657 C CA . ARG A 1 91 ? 8.390 3.445 9.020 1.00 95.25 91 ARG A CA 1
ATOM 658 C C . ARG A 1 91 ? 8.354 3.824 7.541 1.00 95.25 91 ARG A C 1
ATOM 660 O O . ARG A 1 91 ? 9.295 3.511 6.819 1.00 95.25 91 ARG A O 1
ATOM 667 N N . SER A 1 92 ? 7.292 4.487 7.099 1.00 95.75 92 SER A N 1
ATOM 668 C CA . SER A 1 92 ? 7.141 4.938 5.715 1.00 95.75 92 SER A CA 1
ATOM 669 C C . SER A 1 92 ? 8.224 5.947 5.350 1.00 95.75 92 SER A C 1
ATOM 671 O O . SER A 1 92 ? 8.888 5.781 4.334 1.00 95.75 92 SER A O 1
ATOM 673 N N . VAL A 1 93 ? 8.470 6.935 6.213 1.00 97.06 93 VAL A N 1
ATOM 674 C CA . VAL A 1 93 ? 9.533 7.933 6.025 1.00 97.06 93 VAL A CA 1
ATOM 675 C C . VAL A 1 93 ? 10.904 7.265 5.926 1.00 97.06 93 VAL A C 1
ATOM 677 O O . VAL A 1 93 ? 11.659 7.568 5.007 1.00 97.06 93 VAL A O 1
ATOM 680 N N . LEU A 1 94 ? 11.211 6.310 6.810 1.00 96.94 94 LEU A N 1
ATOM 681 C CA . LEU A 1 94 ? 12.475 5.569 6.766 1.00 96.94 94 LEU A CA 1
ATOM 682 C C . LEU A 1 94 ? 12.632 4.780 5.461 1.00 96.94 94 LEU A C 1
ATOM 684 O O . LEU A 1 94 ? 13.678 4.849 4.822 1.00 96.94 94 LEU A O 1
ATOM 688 N N . LEU A 1 95 ? 11.594 4.052 5.040 1.00 94.12 95 LEU A N 1
ATOM 689 C CA . LEU A 1 95 ? 11.619 3.291 3.788 1.00 94.12 95 LEU A CA 1
ATOM 690 C C . LEU A 1 95 ? 11.766 4.205 2.568 1.00 94.12 95 LEU A C 1
ATOM 692 O O . LEU A 1 95 ? 12.526 3.880 1.658 1.00 94.12 95 LEU A O 1
ATOM 696 N N . TYR A 1 96 ? 11.086 5.352 2.566 1.00 94.44 96 TYR A N 1
ATOM 697 C CA . TYR A 1 96 ? 11.203 6.343 1.504 1.00 94.44 96 TYR A CA 1
ATOM 698 C C . TYR A 1 96 ? 12.620 6.920 1.438 1.00 94.44 96 TYR A C 1
ATOM 700 O O . TYR A 1 96 ? 13.216 6.935 0.366 1.00 94.44 96 TYR A O 1
ATOM 708 N N . ALA A 1 97 ? 13.191 7.320 2.579 1.00 94.19 97 ALA A N 1
ATOM 709 C CA . ALA A 1 97 ? 14.546 7.861 2.663 1.00 94.19 97 ALA A CA 1
ATOM 710 C C . ALA A 1 97 ? 15.602 6.854 2.182 1.00 94.19 97 ALA A C 1
ATOM 712 O O . ALA A 1 97 ? 16.473 7.207 1.388 1.00 94.19 97 ALA A O 1
ATOM 713 N N . ILE A 1 98 ? 15.485 5.583 2.587 1.00 93.31 98 ILE A N 1
ATOM 714 C CA . ILE A 1 98 ? 16.336 4.500 2.071 1.00 93.31 98 ILE A CA 1
ATOM 715 C C . ILE A 1 98 ? 16.163 4.372 0.556 1.00 93.31 98 ILE A C 1
ATOM 717 O O . ILE A 1 98 ? 17.146 4.262 -0.172 1.00 93.31 98 ILE A O 1
ATOM 721 N N . GLY A 1 99 ? 14.923 4.418 0.064 1.00 90.12 99 GLY A N 1
ATOM 722 C CA . GLY A 1 99 ? 14.639 4.344 -1.363 1.00 90.12 99 GLY A CA 1
ATOM 723 C C . GLY A 1 99 ? 15.257 5.493 -2.162 1.00 90.12 99 GLY A C 1
ATOM 724 O O . GLY A 1 99 ? 15.782 5.266 -3.251 1.00 90.12 99 GLY A O 1
ATOM 725 N N . VAL A 1 100 ? 15.211 6.721 -1.643 1.00 90.25 100 VAL A N 1
ATOM 726 C CA . VAL A 1 100 ? 15.881 7.888 -2.240 1.00 90.25 100 VAL A CA 1
ATOM 727 C C . VAL A 1 100 ? 17.392 7.671 -2.266 1.00 90.25 100 VAL A C 1
ATOM 729 O O . VAL A 1 100 ? 18.004 7.796 -3.324 1.00 90.25 100 VAL A O 1
ATOM 732 N N . GLY A 1 101 ? 17.984 7.246 -1.145 1.00 90.69 101 GLY A N 1
ATOM 733 C CA . GLY A 1 101 ? 19.411 6.924 -1.069 1.00 90.69 101 GLY A CA 1
ATOM 734 C C . GLY A 1 101 ? 19.841 5.883 -2.107 1.00 90.69 101 GLY A C 1
ATOM 735 O O . GLY A 1 101 ? 20.840 6.076 -2.792 1.00 90.69 101 GLY A O 1
ATOM 736 N N . LEU A 1 102 ? 19.046 4.825 -2.296 1.00 88.25 102 LEU A N 1
ATOM 737 C CA . LEU A 1 102 ? 19.295 3.798 -3.314 1.00 88.25 102 LEU A CA 1
ATOM 738 C C . LEU A 1 102 ? 19.176 4.330 -4.747 1.00 88.25 102 LEU A C 1
ATOM 740 O O . LEU A 1 102 ? 19.926 3.904 -5.616 1.00 88.25 102 LEU A O 1
ATOM 744 N N . THR A 1 103 ? 18.275 5.281 -5.003 1.00 85.44 103 THR A N 1
ATOM 745 C CA . THR A 1 103 ? 18.122 5.881 -6.343 1.00 85.44 103 THR A CA 1
ATOM 746 C C . THR A 1 103 ? 19.379 6.638 -6.760 1.00 85.44 103 THR A C 1
ATOM 748 O O . THR A 1 103 ? 19.784 6.574 -7.918 1.00 85.44 103 THR A O 1
ATOM 751 N N . HIS A 1 104 ? 20.054 7.286 -5.810 1.00 85.00 104 HIS A N 1
ATOM 752 C CA . HIS A 1 104 ? 21.318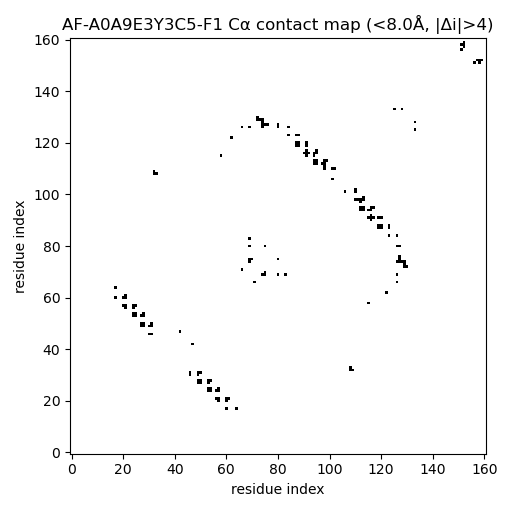 7.975 -6.071 1.00 85.00 104 HIS A CA 1
ATOM 753 C C . HIS A 1 104 ? 22.482 7.035 -6.420 1.00 85.00 104 HIS A C 1
ATOM 755 O O . HIS A 1 104 ? 23.478 7.497 -6.965 1.00 85.00 104 HIS A O 1
ATOM 761 N N . VAL A 1 105 ? 22.355 5.726 -6.175 1.00 83.06 105 VAL A N 1
ATOM 762 C CA . VAL A 1 105 ? 23.344 4.716 -6.598 1.00 83.06 105 VAL A CA 1
ATOM 763 C C . VAL A 1 105 ? 23.273 4.456 -8.115 1.00 83.06 105 VAL A C 1
ATOM 765 O O . VAL A 1 105 ? 24.150 3.806 -8.673 1.00 83.06 105 VAL A O 1
ATOM 768 N N . GLY A 1 106 ? 22.265 4.993 -8.815 1.00 71.25 106 GLY A N 1
ATOM 769 C CA . GLY A 1 106 ? 22.181 4.943 -10.278 1.00 71.25 106 GLY A CA 1
ATOM 770 C C . GLY A 1 106 ? 21.680 3.609 -10.835 1.00 71.25 106 GLY A C 1
ATOM 771 O O . GLY A 1 106 ? 21.895 3.310 -12.007 1.00 71.25 106 GLY A O 1
ATOM 772 N N . THR A 1 107 ? 21.011 2.786 -10.023 1.00 69.56 107 THR A N 1
ATOM 773 C CA . THR A 1 107 ? 20.428 1.528 -10.507 1.00 69.56 107 THR A CA 1
ATOM 774 C C . THR A 1 107 ? 19.193 1.799 -11.380 1.00 69.56 107 THR A C 1
ATOM 776 O O . THR A 1 107 ? 18.308 2.528 -10.933 1.00 69.56 107 THR A O 1
ATOM 779 N N . PRO A 1 108 ? 19.037 1.151 -12.549 1.00 60.97 108 PRO A N 1
ATOM 780 C CA . PRO A 1 108 ? 17.884 1.327 -13.446 1.00 60.97 108 PRO A CA 1
ATOM 781 C C . PRO A 1 108 ? 16.577 0.685 -12.928 1.00 60.97 108 PRO A C 1
ATOM 783 O O . PRO A 1 108 ? 15.606 0.538 -13.668 1.00 60.97 108 PRO A O 1
ATOM 786 N N . VAL A 1 109 ? 16.538 0.260 -11.663 1.00 62.06 109 VAL A N 1
ATOM 787 C CA . VAL A 1 109 ? 15.423 -0.480 -11.066 1.00 62.06 109 VAL A CA 1
ATOM 788 C C . VAL A 1 109 ? 14.486 0.489 -10.353 1.00 62.06 109 VAL A C 1
ATOM 790 O O . VAL A 1 109 ? 14.910 1.233 -9.471 1.00 62.06 109 VAL A O 1
ATOM 793 N N . ALA A 1 110 ? 13.193 0.430 -10.683 1.00 65.19 110 ALA A N 1
ATOM 794 C CA . ALA A 1 110 ? 12.158 1.115 -9.917 1.00 65.19 110 ALA A CA 1
ATOM 795 C C . ALA A 1 110 ? 12.190 0.625 -8.460 1.00 65.19 110 ALA A C 1
ATOM 797 O O . ALA A 1 110 ? 11.929 -0.545 -8.161 1.00 65.19 110 ALA A O 1
ATOM 798 N N . VAL A 1 111 ? 12.548 1.519 -7.540 1.00 76.12 111 VAL A N 1
ATOM 799 C CA . VAL A 1 111 ? 12.770 1.160 -6.141 1.00 76.12 111 VAL A CA 1
ATOM 800 C C . VAL A 1 111 ? 11.420 0.984 -5.443 1.00 76.12 111 VAL A C 1
ATOM 802 O O . VAL A 1 111 ? 10.819 1.945 -4.962 1.00 76.12 111 VAL A O 1
ATOM 805 N N . VAL A 1 112 ? 10.962 -0.270 -5.340 1.00 86.00 112 VAL A N 1
ATOM 806 C CA . VAL A 1 112 ? 9.683 -0.669 -4.711 1.00 86.00 112 VAL A CA 1
ATOM 807 C C . VAL A 1 112 ? 9.470 -0.024 -3.332 1.00 86.00 112 VAL A C 1
ATOM 809 O O . VAL A 1 112 ? 8.332 0.249 -2.953 1.00 86.00 112 VAL A O 1
ATOM 812 N N . LEU A 1 113 ? 10.547 0.269 -2.586 1.00 88.88 113 LEU A N 1
ATOM 813 C CA . LEU A 1 113 ? 10.477 0.925 -1.274 1.00 88.88 113 LEU A CA 1
ATOM 814 C C . LEU A 1 113 ? 9.751 2.275 -1.314 1.00 88.88 113 LEU A C 1
ATOM 816 O O . LEU A 1 113 ? 8.996 2.560 -0.388 1.00 88.88 113 LEU A O 1
ATOM 820 N N . GLN A 1 114 ? 9.954 3.089 -2.353 1.00 90.88 114 GLN A N 1
ATOM 821 C CA . GLN A 1 114 ? 9.357 4.426 -2.438 1.00 90.88 114 GLN A CA 1
ATOM 822 C C . GLN A 1 114 ? 7.846 4.330 -2.638 1.00 90.88 114 GLN A C 1
ATOM 824 O O . GLN A 1 114 ? 7.078 4.894 -1.860 1.00 90.88 114 GLN A O 1
ATOM 829 N N . THR A 1 115 ? 7.411 3.544 -3.626 1.00 90.25 115 THR A N 1
ATOM 830 C CA . THR A 1 115 ? 5.988 3.287 -3.879 1.00 90.25 115 THR A CA 1
ATOM 831 C C . THR A 1 115 ? 5.322 2.654 -2.661 1.00 90.25 115 THR A C 1
ATOM 833 O O . THR A 1 115 ? 4.216 3.034 -2.284 1.00 90.25 115 THR A O 1
ATOM 836 N N . TYR A 1 116 ? 6.011 1.726 -1.993 1.00 91.12 116 TYR A N 1
ATOM 837 C CA . TYR A 1 116 ? 5.498 1.086 -0.790 1.00 91.12 116 TYR A CA 1
ATOM 838 C C . TYR A 1 116 ? 5.379 2.045 0.400 1.00 91.12 116 TYR A C 1
ATOM 840 O O . TYR A 1 116 ? 4.392 1.993 1.132 1.00 91.12 116 TYR A O 1
ATOM 848 N N . ALA A 1 117 ? 6.347 2.943 0.583 1.00 93.56 117 ALA A N 1
ATOM 849 C CA . ALA A 1 117 ? 6.289 3.977 1.607 1.00 93.56 117 ALA A CA 1
ATOM 850 C C . ALA A 1 117 ? 5.099 4.919 1.389 1.00 93.56 117 ALA A C 1
ATOM 852 O O . ALA A 1 117 ? 4.350 5.187 2.326 1.00 93.56 117 ALA A O 1
ATOM 853 N N . VAL A 1 118 ? 4.878 5.361 0.148 1.00 95.06 118 VAL A N 1
ATOM 854 C CA . VAL A 1 118 ? 3.707 6.177 -0.205 1.00 95.06 118 VAL A CA 1
ATOM 855 C C . VAL A 1 118 ? 2.418 5.409 0.084 1.00 95.06 118 VAL A C 1
ATOM 857 O O . VAL A 1 118 ? 1.522 5.939 0.739 1.00 95.06 118 VAL A O 1
ATOM 860 N N . ALA A 1 119 ? 2.343 4.139 -0.321 1.00 92.56 119 ALA A N 1
ATOM 861 C CA . ALA A 1 119 ? 1.186 3.296 -0.044 1.00 92.56 119 ALA A CA 1
ATOM 862 C C . ALA A 1 119 ? 0.911 3.164 1.464 1.00 92.56 119 ALA A C 1
ATOM 864 O O . ALA A 1 119 ? -0.233 3.312 1.885 1.00 92.56 119 ALA A O 1
ATOM 865 N N . MET A 1 120 ? 1.937 2.953 2.297 1.00 93.00 120 MET A N 1
ATOM 866 C CA . MET A 1 120 ? 1.774 2.888 3.754 1.00 93.00 120 MET A CA 1
ATOM 867 C C . MET A 1 120 ? 1.191 4.180 4.343 1.00 93.00 120 MET A C 1
ATOM 869 O O . MET A 1 120 ? 0.308 4.103 5.196 1.00 93.00 120 MET A O 1
ATOM 873 N N . VAL A 1 121 ? 1.639 5.353 3.882 1.00 96.06 121 VAL A N 1
ATOM 874 C CA . VAL A 1 121 ? 1.075 6.644 4.317 1.00 96.06 121 VAL A CA 1
ATOM 875 C C . VAL A 1 121 ? -0.382 6.770 3.882 1.00 96.06 121 VAL A C 1
ATOM 877 O O . VAL A 1 121 ? -1.235 7.123 4.695 1.00 96.06 121 VAL A O 1
ATOM 880 N N . LEU A 1 122 ? -0.687 6.419 2.630 1.00 94.69 122 LEU A N 1
ATOM 881 C CA . LEU A 1 122 ? -2.052 6.445 2.102 1.00 94.69 122 LEU A CA 1
ATOM 882 C C . LEU A 1 122 ? -2.997 5.518 2.870 1.00 94.69 122 LEU A C 1
ATOM 884 O O . LEU A 1 122 ? -4.188 5.800 2.933 1.00 94.69 122 LEU A O 1
ATOM 888 N N . MET A 1 123 ? -2.495 4.448 3.491 1.00 91.56 123 MET A N 1
ATOM 889 C CA . MET A 1 123 ? -3.317 3.552 4.305 1.00 91.56 123 MET A CA 1
ATOM 890 C C . MET A 1 123 ? -3.744 4.145 5.655 1.00 91.56 123 MET A C 1
ATOM 892 O O . MET A 1 123 ? -4.765 3.719 6.193 1.00 91.56 123 MET A O 1
ATOM 896 N N . ILE A 1 124 ? -3.010 5.121 6.205 1.00 93.12 124 ILE A N 1
ATOM 897 C CA . ILE A 1 124 ? -3.264 5.708 7.534 1.00 93.12 124 ILE A CA 1
ATOM 898 C C . ILE A 1 124 ? -4.727 6.158 7.747 1.00 93.12 124 ILE A C 1
ATOM 900 O O . ILE A 1 124 ? -5.314 5.752 8.755 1.00 93.12 124 ILE A O 1
ATOM 904 N N . PRO A 1 125 ? -5.369 6.936 6.847 1.00 91.62 125 PRO A N 1
ATOM 905 C CA . PRO A 1 125 ? -6.766 7.351 7.027 1.00 91.62 125 PRO A CA 1
ATOM 906 C C . PRO A 1 125 ? -7.770 6.187 7.033 1.00 91.62 125 PRO A C 1
ATOM 908 O O . PRO A 1 125 ? -8.863 6.318 7.585 1.00 91.62 125 PRO A O 1
ATOM 911 N N . PHE A 1 126 ? -7.405 5.037 6.462 1.00 90.94 126 PHE A N 1
ATOM 912 C CA . PHE A 1 126 ? -8.272 3.864 6.352 1.00 90.94 126 PHE A CA 1
ATOM 913 C C . PHE A 1 126 ? -8.142 2.895 7.537 1.00 90.94 126 PHE A C 1
ATOM 915 O O . PHE A 1 126 ? -8.934 1.964 7.654 1.00 90.94 126 PHE A O 1
ATOM 922 N N . LEU A 1 127 ? -7.191 3.111 8.453 1.00 88.50 127 LEU A N 1
ATOM 923 C CA . LEU A 1 127 ? -6.924 2.198 9.576 1.00 88.50 127 LEU A CA 1
ATOM 924 C C . LEU A 1 127 ? -8.097 2.054 10.555 1.00 88.50 127 LEU A C 1
ATOM 926 O O . LEU A 1 127 ? -8.260 1.006 11.175 1.00 88.50 127 LEU A O 1
ATOM 930 N N . GLY A 1 128 ? -8.907 3.105 10.703 1.00 85.19 128 GLY A N 1
ATOM 931 C CA . GLY A 1 128 ? -10.091 3.098 11.567 1.00 85.19 128 GLY A CA 1
ATOM 932 C C . GLY A 1 128 ? -11.356 2.567 10.887 1.00 85.19 128 GLY A C 1
ATOM 933 O O . GLY A 1 128 ? -12.412 2.506 11.518 1.00 85.19 128 GLY A O 1
ATOM 934 N N . TRP A 1 129 ? -11.297 2.227 9.597 1.00 89.75 129 TRP A N 1
ATOM 935 C CA . TRP A 1 129 ? -12.483 1.824 8.848 1.00 89.75 129 TRP A CA 1
ATOM 936 C C . TRP A 1 129 ? -12.894 0.397 9.194 1.00 89.75 129 TRP A C 1
ATOM 938 O O . TRP A 1 129 ? -12.073 -0.499 9.382 1.00 89.75 129 TRP A O 1
ATOM 948 N N . ARG A 1 130 ? -14.208 0.162 9.232 1.00 87.81 130 ARG A N 1
ATOM 949 C CA . ARG A 1 130 ? -14.746 -1.195 9.360 1.00 87.81 130 ARG A CA 1
ATOM 950 C C . ARG A 1 130 ? -14.393 -2.011 8.105 1.00 87.81 130 ARG A C 1
ATOM 952 O O . ARG A 1 130 ? -14.462 -1.452 7.007 1.00 87.81 130 ARG A O 1
ATOM 959 N N . PRO A 1 131 ? -14.153 -3.333 8.221 1.00 88.25 131 PRO A N 1
ATOM 960 C CA . PRO A 1 131 ? -13.860 -4.196 7.070 1.00 88.25 131 PRO A CA 1
ATOM 961 C C . PRO A 1 131 ? -14.890 -4.092 5.938 1.00 88.25 131 PRO A C 1
ATOM 963 O O . PRO A 1 131 ? -14.529 -4.139 4.768 1.00 88.25 131 PRO A O 1
ATOM 966 N N . ARG A 1 132 ? -16.168 -3.860 6.272 1.00 90.75 132 ARG A N 1
ATOM 967 C CA . ARG A 1 132 ? -17.237 -3.627 5.290 1.00 90.75 132 ARG A CA 1
ATOM 968 C C . ARG A 1 132 ? -16.970 -2.408 4.401 1.00 90.75 132 ARG A C 1
ATOM 970 O O . ARG A 1 132 ? -17.169 -2.493 3.198 1.00 90.75 132 ARG A O 1
ATOM 977 N N . ASN A 1 133 ? -16.511 -1.296 4.972 1.00 92.12 133 ASN A N 1
ATOM 978 C CA . ASN A 1 133 ? -16.240 -0.076 4.208 1.00 92.12 133 ASN A CA 1
ATOM 979 C C . ASN A 1 133 ? -15.025 -0.269 3.299 1.00 92.12 133 ASN A C 1
ATOM 981 O O . ASN A 1 133 ? -15.033 0.194 2.165 1.00 92.12 133 ASN A O 1
ATOM 985 N N . LEU A 1 134 ? -14.012 -0.999 3.776 1.00 91.06 134 LEU A N 1
ATOM 986 C CA . LEU A 1 134 ? -12.852 -1.376 2.968 1.00 91.06 134 LEU A CA 1
ATOM 987 C C . LEU A 1 134 ? -13.247 -2.307 1.815 1.00 91.06 134 LEU A C 1
ATOM 989 O O . LEU A 1 134 ? -12.770 -2.124 0.703 1.00 91.06 134 LEU A O 1
ATOM 993 N N . ALA A 1 135 ? -14.153 -3.260 2.053 1.00 91.50 135 ALA A N 1
ATOM 994 C CA . ALA A 1 135 ? -14.670 -4.149 1.014 1.00 91.50 135 ALA A CA 1
ATOM 995 C C . ALA A 1 135 ? -15.486 -3.390 -0.042 1.00 91.50 135 ALA A C 1
ATOM 997 O O . ALA A 1 135 ? -15.317 -3.637 -1.232 1.00 91.50 135 ALA A O 1
ATOM 998 N N . ILE A 1 136 ? -16.324 -2.434 0.379 1.00 96.00 136 ILE A N 1
ATOM 999 C CA . ILE A 1 136 ? -17.049 -1.550 -0.544 1.00 96.00 136 ILE A CA 1
ATOM 1000 C C . ILE A 1 136 ? -16.053 -0.727 -1.358 1.00 96.00 136 ILE A C 1
ATOM 1002 O O . ILE A 1 136 ? -16.146 -0.720 -2.576 1.00 96.00 136 ILE A O 1
ATOM 1006 N N . LEU A 1 137 ? -15.069 -0.095 -0.714 1.00 94.25 137 LEU A N 1
ATOM 1007 C CA . LEU A 1 137 ? -14.051 0.699 -1.402 1.00 94.25 137 LEU A CA 1
ATOM 1008 C C . LEU A 1 137 ? -13.252 -0.136 -2.412 1.00 94.25 137 LEU A C 1
ATOM 1010 O O . LEU A 1 137 ? -13.009 0.321 -3.526 1.00 94.25 137 LEU A O 1
ATOM 1014 N N . ALA A 1 138 ? -12.877 -1.363 -2.046 1.00 92.62 138 ALA A N 1
ATOM 1015 C CA . ALA A 1 138 ? -12.209 -2.297 -2.943 1.00 92.62 138 ALA A CA 1
ATOM 1016 C C . ALA A 1 138 ? -13.104 -2.673 -4.134 1.00 92.62 138 ALA A C 1
ATOM 1018 O O . ALA A 1 138 ? -12.656 -2.600 -5.274 1.00 92.62 138 ALA A O 1
ATOM 1019 N N . GLY A 1 139 ? -14.376 -3.007 -3.889 1.00 95.38 139 GLY A N 1
ATOM 1020 C CA . GLY A 1 139 ? -15.354 -3.290 -4.943 1.00 95.38 139 GLY A CA 1
ATOM 1021 C C . GLY A 1 139 ? -15.569 -2.098 -5.878 1.00 95.38 139 GLY A C 1
ATOM 1022 O O . GLY A 1 139 ? -15.572 -2.262 -7.096 1.00 95.38 139 GLY A O 1
ATOM 1023 N N . THR A 1 140 ? -15.649 -0.886 -5.325 1.00 96.06 140 THR A N 1
ATOM 1024 C CA . THR A 1 140 ? -15.711 0.354 -6.103 1.00 96.06 140 THR A CA 1
ATOM 1025 C C . THR A 1 140 ? -14.478 0.504 -6.983 1.00 96.06 140 THR A C 1
ATOM 1027 O O . THR A 1 140 ? -14.630 0.792 -8.161 1.00 96.06 140 THR A O 1
ATOM 1030 N N . TRP A 1 141 ? -13.270 0.262 -6.468 1.00 93.81 141 TRP A N 1
ATOM 1031 C CA . TRP A 1 141 ? -12.040 0.339 -7.265 1.00 93.81 141 TRP A CA 1
ATOM 1032 C C . TRP A 1 141 ? -11.952 -0.715 -8.371 1.00 93.81 141 TRP A C 1
ATOM 1034 O O . TRP A 1 141 ? -11.426 -0.414 -9.438 1.00 93.81 141 TRP A O 1
ATOM 1044 N N . VAL A 1 142 ? -12.492 -1.918 -8.158 1.00 93.12 142 VAL A N 1
ATOM 1045 C CA . VAL A 1 142 ? -12.547 -2.969 -9.191 1.00 93.12 142 VAL A CA 1
ATOM 1046 C C . VAL A 1 142 ? -13.371 -2.521 -10.400 1.00 93.12 142 VAL A C 1
ATOM 1048 O O . VAL A 1 142 ? -13.003 -2.826 -11.530 1.00 93.12 142 VAL A O 1
ATOM 1051 N N . VAL A 1 143 ? -14.454 -1.774 -10.177 1.00 95.38 143 VAL A N 1
ATOM 1052 C CA . VAL A 1 143 ? -15.315 -1.260 -11.255 1.00 95.38 143 VAL A CA 1
ATOM 1053 C C . VAL A 1 143 ? -14.801 0.076 -11.793 1.00 95.38 143 VAL A C 1
ATOM 1055 O O . VAL A 1 143 ? -14.698 0.268 -13.001 1.00 95.38 143 VAL A O 1
ATOM 1058 N N . ALA A 1 144 ? -14.455 1.006 -10.904 1.00 94.06 144 ALA A N 1
ATOM 1059 C CA . ALA A 1 144 ? -14.027 2.350 -11.264 1.00 94.06 144 ALA A CA 1
ATOM 1060 C C . ALA A 1 144 ? -12.648 2.364 -11.930 1.00 94.06 144 ALA A C 1
ATOM 1062 O O . ALA A 1 144 ? -12.437 3.167 -12.827 1.00 94.06 144 ALA A O 1
ATOM 1063 N N . GLY A 1 145 ? -11.724 1.480 -11.540 1.00 90.56 145 GLY A N 1
ATOM 1064 C CA . GLY A 1 145 ? -10.368 1.423 -12.091 1.00 90.56 145 GLY A CA 1
ATOM 1065 C C . GLY A 1 145 ? -10.347 1.301 -13.621 1.00 90.56 145 GLY A C 1
ATOM 1066 O O . GLY A 1 145 ? -9.831 2.206 -14.273 1.00 90.56 145 GLY A O 1
ATOM 1067 N N . PRO A 1 146 ? -10.959 0.255 -14.211 1.00 90.44 146 PRO A N 1
ATOM 1068 C CA . PRO A 1 146 ? -11.052 0.102 -15.665 1.00 90.44 146 PRO A CA 1
ATOM 1069 C C . PRO A 1 146 ? -11.783 1.258 -16.365 1.00 90.44 146 PRO A C 1
ATOM 1071 O O . PRO A 1 146 ? -11.403 1.678 -17.456 1.00 90.44 146 PRO A O 1
ATOM 1074 N N . LEU A 1 147 ? -12.832 1.804 -15.741 1.00 91.50 147 LEU A N 1
ATOM 1075 C CA . LEU A 1 147 ? -13.577 2.933 -16.307 1.00 91.50 147 LEU A CA 1
ATOM 1076 C C . LEU A 1 147 ? -12.729 4.207 -16.336 1.00 91.50 147 LEU A C 1
ATOM 1078 O O . LEU A 1 147 ? -12.735 4.934 -17.327 1.00 91.50 147 LEU A O 1
ATOM 1082 N N . LEU A 1 148 ? -11.963 4.453 -15.272 1.00 89.75 148 LEU A N 1
ATOM 1083 C CA . LEU A 1 148 ? -11.030 5.567 -15.186 1.00 89.75 148 LEU A CA 1
ATOM 1084 C C . LEU A 1 148 ? -9.903 5.421 -16.204 1.00 89.75 148 LEU A C 1
ATOM 1086 O O . LEU A 1 148 ? -9.547 6.418 -16.818 1.00 89.75 148 LEU A O 1
ATOM 1090 N N . THR A 1 149 ? -9.369 4.217 -16.441 1.00 87.56 149 THR A N 1
ATOM 1091 C CA . THR A 1 149 ? -8.324 4.037 -17.462 1.00 87.56 149 THR A CA 1
ATOM 1092 C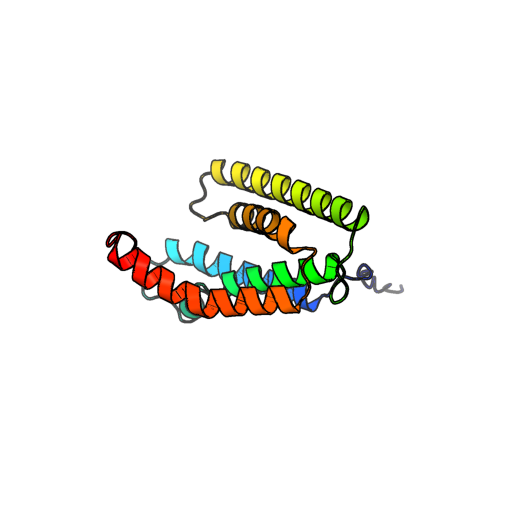 C . THR A 1 149 ? -8.853 4.333 -18.860 1.00 87.56 149 THR A C 1
ATOM 1094 O O . THR A 1 149 ? -8.198 5.052 -19.608 1.00 87.56 149 THR A O 1
ATOM 1097 N N . VAL A 1 150 ? -10.061 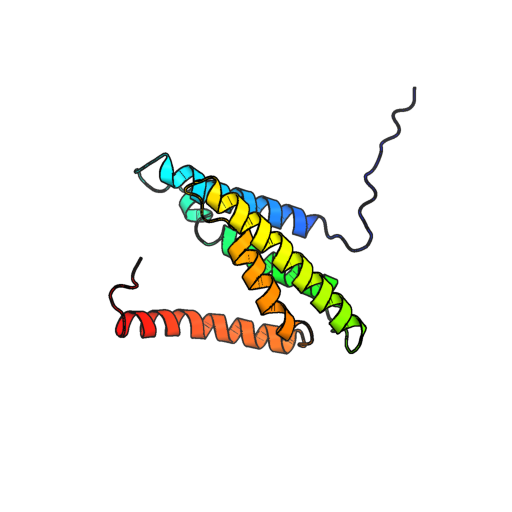3.866 -19.196 1.00 87.50 150 VAL A N 1
ATOM 1098 C CA . VAL A 1 150 ? -10.709 4.201 -20.475 1.00 87.50 150 VAL A CA 1
ATOM 1099 C C . VAL A 1 150 ? -10.941 5.708 -20.587 1.00 87.50 150 VAL A C 1
ATOM 1101 O O . VAL A 1 150 ? -10.557 6.321 -21.583 1.00 87.50 150 VAL A O 1
ATOM 1104 N N . TRP A 1 151 ? -11.501 6.331 -19.550 1.00 87.75 151 TRP A N 1
ATOM 1105 C CA . TRP A 1 151 ? -11.771 7.766 -19.548 1.00 87.75 151 TRP A CA 1
ATOM 1106 C C . TRP A 1 151 ? -10.485 8.590 -19.691 1.00 87.75 151 TRP A C 1
ATOM 1108 O O . TRP A 1 151 ? -10.393 9.422 -20.589 1.00 87.75 151 TRP A O 1
ATOM 1118 N N . VAL A 1 152 ? -9.455 8.309 -18.887 1.00 87.44 152 VAL A N 1
ATOM 1119 C CA . VAL A 1 152 ? -8.149 8.984 -18.971 1.00 87.44 152 VAL A CA 1
ATOM 1120 C C . VAL A 1 152 ? -7.520 8.784 -20.346 1.00 87.44 152 VAL A C 1
ATOM 1122 O O . VAL A 1 152 ? -7.061 9.758 -20.930 1.00 87.44 152 VAL A O 1
ATOM 1125 N N . SER A 1 153 ? -7.554 7.570 -20.905 1.00 82.88 153 SER A N 1
ATOM 1126 C CA . SER A 1 153 ? -7.005 7.307 -22.245 1.00 82.88 153 SER A CA 1
ATOM 1127 C C . SER A 1 153 ? -7.733 8.069 -23.357 1.00 82.88 153 SER A C 1
ATOM 1129 O O . SER A 1 153 ? -7.128 8.401 -24.372 1.00 82.88 153 SER A O 1
ATOM 1131 N N . THR A 1 154 ? -9.010 8.408 -23.146 1.00 83.62 154 THR A N 1
ATOM 1132 C CA . THR A 1 154 ? -9.799 9.205 -24.096 1.00 83.62 154 THR A CA 1
ATOM 1133 C C . THR A 1 154 ? -9.335 10.662 -24.114 1.00 83.62 154 THR A C 1
ATOM 1135 O O . THR A 1 154 ? -9.255 11.275 -25.175 1.00 83.62 154 THR A O 1
ATOM 1138 N N . TRP A 1 155 ? -9.013 11.220 -22.945 1.00 80.38 155 TRP A N 1
ATOM 1139 C CA . TRP A 1 155 ? -8.579 12.614 -22.807 1.00 80.38 155 TRP A CA 1
ATOM 1140 C C . TRP A 1 155 ? -7.072 12.807 -22.976 1.00 80.38 155 TRP A C 1
ATOM 1142 O O . TRP A 1 155 ? -6.635 13.892 -23.351 1.00 80.38 155 TRP A O 1
ATOM 1152 N N . TRP A 1 156 ? -6.278 11.770 -22.708 1.00 75.69 156 TRP A N 1
ATOM 1153 C CA . TRP A 1 156 ? -4.821 11.817 -22.757 1.00 75.69 156 TRP A CA 1
ATOM 1154 C C . TRP A 1 156 ? -4.248 10.625 -23.541 1.00 75.69 156 TRP A C 1
ATOM 1156 O O . TRP A 1 156 ? -3.704 9.689 -22.951 1.00 75.69 156 TRP A O 1
ATOM 1166 N N . PRO A 1 157 ? -4.328 10.647 -24.886 1.00 68.50 157 PRO A N 1
ATOM 1167 C CA . PRO A 1 157 ? -3.985 9.495 -25.725 1.00 68.50 157 PRO A CA 1
ATOM 1168 C C . PRO A 1 157 ? -2.532 9.016 -25.587 1.00 68.50 157 PRO A C 1
ATOM 1170 O O . PRO A 1 157 ? -2.240 7.857 -25.846 1.00 68.50 157 PRO A O 1
ATOM 1173 N N . THR A 1 158 ? -1.608 9.881 -25.155 1.00 69.31 158 THR A N 1
ATOM 1174 C CA . THR A 1 158 ? -0.182 9.546 -24.980 1.00 69.31 158 THR A CA 1
ATOM 1175 C C . THR A 1 158 ? 0.136 8.785 -23.689 1.00 69.31 158 THR A C 1
ATOM 1177 O O . THR A 1 158 ? 1.283 8.402 -23.481 1.00 69.31 158 THR A O 1
ATOM 1180 N N . TRP A 1 159 ? -0.852 8.549 -22.820 1.00 59.88 159 TRP A N 1
ATOM 1181 C CA . TRP A 1 159 ? -0.693 7.783 -21.575 1.00 59.88 159 TRP A CA 1
ATOM 1182 C C . TRP A 1 159 ? -0.818 6.258 -21.765 1.00 59.88 159 TRP A C 1
ATOM 1184 O O . TRP A 1 159 ? -0.885 5.520 -20.782 1.00 59.88 159 TRP A O 1
ATOM 1194 N N . THR A 1 160 ? -0.866 5.767 -23.007 1.00 52.53 160 THR A N 1
ATOM 1195 C CA . THR A 1 160 ? -0.777 4.332 -23.311 1.00 52.53 160 THR A CA 1
ATOM 1196 C C . THR A 1 160 ? 0.691 3.896 -23.320 1.00 52.53 160 THR A C 1
ATOM 1198 O O . THR A 1 160 ? 1.390 4.079 -24.318 1.00 52.53 160 THR A O 1
ATOM 1201 N N . VAL A 1 161 ? 1.154 3.349 -22.195 1.00 49.81 161 VAL A N 1
ATOM 1202 C CA . VAL A 1 161 ? 2.381 2.535 -22.079 1.00 49.81 161 VAL A CA 1
ATOM 1203 C C . VAL A 1 161 ? 2.062 1.055 -22.199 1.00 49.81 161 VAL A C 1
ATOM 1205 O O . VAL A 1 161 ? 0.989 0.650 -21.698 1.00 49.81 161 VAL A O 1
#

pLDDT: mean 83.59, std 11.74, range [49.81, 97.25]

Foldseek 3Di:
DDDPPPPPPDPPQDDVVLVVLLVVLVVLLCCLQVVCVVDPDDQDPSNVVNPPPSVVSNLVSVLCSLCSVQPNQQGDDDPSLVVSLVVLLVQLVVLLVVQVVVVVVVDPGDRVSNVVSVSSNVCSVVSRPHVVVVVVVVVCCVVVVVVVVVVCCVVPVVPPD